Protein AF-A0A7Y6UEG2-F1 (afdb_monomer)

Radius of gyration: 18.5 Å; Cα contacts (8 Å, |Δi|>4): 57; chains: 1; bounding box: 42×18×56 Å

pLDDT: mean 89.36, std 7.55, range [54.09, 96.94]

Foldseek 3Di:
DLLVLLVVLLVLLDAQDPDLDLVNRVVSVVSSCVVSVVSVVPHDPPGDPDPSSVVSVVSSVVRVVRSVVSNVVSVVVVVVVVVVVVVVVVVVD

Solvent-accessible surface area (backbone atoms only — not comparable to full-atom values): 5353 Å² total; per-residue (Å²): 117,57,57,61,54,50,49,49,42,38,67,43,48,63,73,68,75,100,66,88,52,57,69,61,51,50,52,52,49,52,57,34,50,62,59,30,54,60,53,57,74,70,56,61,82,78,68,71,97,41,73,67,40,52,51,51,50,54,49,42,53,52,35,50,51,48,40,53,49,54,53,51,54,42,51,52,51,54,53,50,53,52,52,52,56,52,53,54,56,67,73,76,110

Sequence (93 aa):
MSAALLREVVELTPLPPATTDVDELLAAFNTMYDTRRIAIAGLPVPLEDTEETRTLVCELASRDAAWSKALSDALATVGAARRNAGRLRSYAR

Secondary structure (DSSP, 8-state):
-HHHHHHHHHHTSPPPPS---HHHHHHHHHHHHHHHHHHHHTS-SSPP--HHHHHHHHHHHHHHHHHHHHHHHHHHHHHHHHHHHHHHHHH--

Mean predicted aligned error: 5.59 Å

Structure (mmCIF, N/CA/C/O backbone):
data_AF-A0A7Y6UEG2-F1
#
_entry.id   AF-A0A7Y6UEG2-F1
#
loop_
_atom_site.group_PDB
_atom_site.id
_atom_site.type_symbol
_atom_site.label_atom_id
_atom_site.label_alt_id
_atom_site.label_comp_id
_atom_site.label_asym_id
_atom_site.label_entity_id
_atom_site.label_seq_id
_atom_site.pdbx_PDB_ins_code
_atom_site.Cartn_x
_atom_site.Cartn_y
_atom_site.Cartn_z
_atom_site.occupancy
_atom_site.B_iso_or_equiv
_atom_site.auth_seq_id
_atom_site.auth_comp_id
_atom_site.auth_asym_id
_atom_site.auth_atom_id
_atom_site.pdbx_PDB_model_num
ATOM 1 N N . MET A 1 1 ? -15.038 -2.810 17.766 1.00 61.25 1 MET A N 1
ATOM 2 C CA . MET A 1 1 ? -14.628 -3.959 16.904 1.00 61.25 1 MET A CA 1
ATOM 3 C C . MET A 1 1 ? -13.917 -3.480 15.635 1.00 61.25 1 MET A C 1
ATOM 5 O O . MET A 1 1 ? -12.962 -4.114 15.208 1.00 61.25 1 MET A O 1
ATOM 9 N N . SER A 1 2 ? -14.322 -2.332 15.086 1.00 76.31 2 SER A N 1
ATOM 10 C CA . SER A 1 2 ? -13.683 -1.620 13.965 1.00 76.31 2 SER A CA 1
ATOM 11 C C . SER A 1 2 ? -12.167 -1.397 14.117 1.00 76.31 2 SER A C 1
ATOM 13 O O . SER A 1 2 ? -11.423 -1.652 13.176 1.00 76.31 2 SER A O 1
ATOM 15 N N . ALA A 1 3 ? -11.694 -0.977 15.298 1.00 84.31 3 ALA A N 1
ATOM 16 C CA . ALA A 1 3 ? -10.281 -0.650 15.526 1.00 84.31 3 ALA A CA 1
ATOM 17 C C . ALA A 1 3 ? -9.332 -1.857 15.391 1.00 84.31 3 ALA A C 1
ATOM 19 O O . ALA A 1 3 ? -8.207 -1.706 14.923 1.00 84.31 3 ALA A O 1
ATOM 20 N N . ALA A 1 4 ? -9.782 -3.064 15.756 1.00 88.44 4 ALA A N 1
ATOM 21 C CA . ALA A 1 4 ? -8.975 -4.279 15.631 1.00 88.44 4 ALA A CA 1
ATOM 22 C C . ALA A 1 4 ? -8.751 -4.661 14.160 1.00 88.44 4 ALA A C 1
ATOM 24 O O . ALA A 1 4 ? -7.617 -4.904 13.761 1.00 88.44 4 ALA A O 1
ATOM 25 N N . LEU A 1 5 ? -9.812 -4.621 13.348 1.00 88.44 5 LEU A N 1
ATOM 26 C CA . LEU A 1 5 ? -9.717 -4.855 11.905 1.00 88.44 5 LEU A CA 1
ATOM 27 C C . LEU A 1 5 ? -8.900 -3.761 11.210 1.00 88.44 5 LEU A C 1
ATOM 29 O O . LEU A 1 5 ? -8.110 -4.046 10.320 1.00 88.44 5 LEU A O 1
ATOM 33 N N . LEU A 1 6 ? -9.048 -2.498 11.621 1.00 91.19 6 LEU A N 1
ATOM 34 C CA . LEU A 1 6 ? -8.254 -1.415 11.044 1.00 91.19 6 LEU A CA 1
ATOM 35 C C . LEU A 1 6 ? -6.760 -1.568 11.370 1.00 91.19 6 LEU A C 1
ATOM 37 O O . LEU A 1 6 ? -5.921 -1.325 10.505 1.00 91.19 6 LEU A O 1
ATOM 41 N N . ARG A 1 7 ? -6.424 -2.016 12.585 1.00 93.62 7 ARG A N 1
ATOM 42 C CA . ARG A 1 7 ? -5.048 -2.366 12.958 1.00 93.62 7 ARG A CA 1
ATOM 43 C C . ARG A 1 7 ? -4.505 -3.503 12.095 1.00 93.62 7 ARG A C 1
ATOM 45 O O . ARG A 1 7 ? -3.388 -3.390 11.607 1.00 93.62 7 ARG A O 1
ATOM 52 N N . GLU A 1 8 ? -5.301 -4.538 11.850 1.00 93.00 8 GLU A N 1
ATOM 53 C CA . GLU A 1 8 ? -4.929 -5.623 10.937 1.00 93.00 8 GLU A CA 1
ATOM 54 C C . GLU A 1 8 ? -4.649 -5.088 9.523 1.00 93.00 8 GLU A C 1
ATOM 56 O O . GLU A 1 8 ? -3.618 -5.403 8.936 1.00 93.00 8 GLU A O 1
ATOM 61 N N . VAL A 1 9 ? -5.490 -4.192 8.991 1.00 92.69 9 VAL A N 1
ATOM 62 C CA . VAL A 1 9 ? -5.232 -3.547 7.688 1.00 92.69 9 VAL A CA 1
ATOM 63 C C . VAL A 1 9 ? -3.914 -2.767 7.687 1.00 92.69 9 VAL A C 1
ATOM 65 O O . VAL A 1 9 ? -3.180 -2.811 6.695 1.00 92.69 9 VAL A O 1
ATOM 68 N N . VAL A 1 10 ? -3.595 -2.064 8.778 1.00 94.50 10 VAL A N 1
ATOM 69 C CA . VAL A 1 10 ? -2.305 -1.379 8.933 1.00 94.50 10 VAL A CA 1
ATOM 70 C C . VAL A 1 10 ? -1.163 -2.394 8.909 1.00 94.50 10 VAL A C 1
ATOM 72 O O . VAL A 1 10 ? -0.241 -2.228 8.118 1.00 94.50 10 VAL A O 1
ATOM 75 N N . GLU A 1 11 ? -1.221 -3.467 9.696 1.00 94.62 11 GLU A N 1
ATOM 76 C CA . GLU A 1 11 ? -0.190 -4.517 9.729 1.00 94.62 11 GLU A CA 1
ATOM 77 C C . GLU A 1 11 ? 0.025 -5.183 8.364 1.00 94.62 11 GLU A C 1
ATOM 79 O O . GLU A 1 11 ? 1.167 -5.375 7.943 1.00 94.62 11 GLU A O 1
ATOM 84 N N . LEU A 1 12 ? -1.060 -5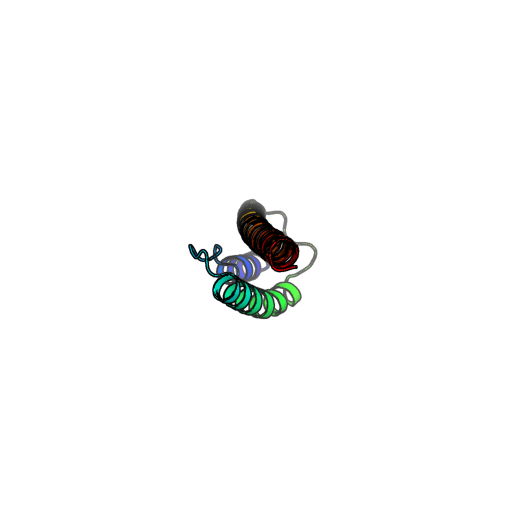.438 7.629 1.00 94.75 12 LEU A N 1
ATOM 85 C CA 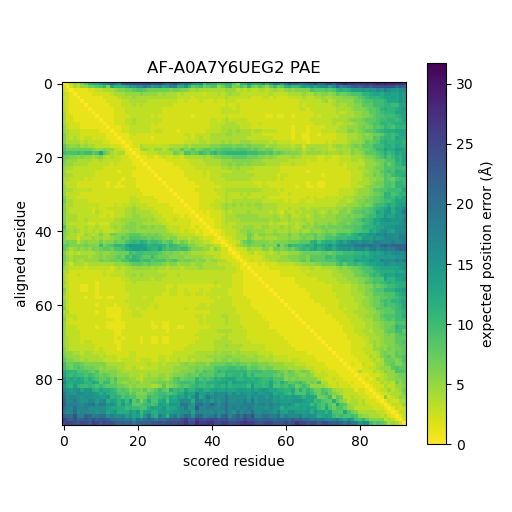. LEU A 1 12 ? -1.030 -5.982 6.269 1.00 94.75 12 LEU A CA 1
ATOM 86 C C . LEU A 1 12 ? -0.513 -4.996 5.218 1.00 94.75 12 LEU A C 1
ATOM 88 O O . LEU A 1 12 ? -0.242 -5.398 4.089 1.00 94.75 12 LEU A O 1
ATOM 92 N N . THR A 1 13 ? -0.361 -3.721 5.570 1.00 94.31 13 THR A N 1
ATOM 93 C CA . THR A 1 13 ? 0.195 -2.679 4.705 1.00 94.31 13 THR A CA 1
ATOM 94 C C . THR A 1 13 ? 1.580 -2.288 5.225 1.00 94.31 13 THR A C 1
ATOM 96 O O . THR A 1 13 ? 1.705 -1.238 5.850 1.00 94.31 13 THR A O 1
ATOM 99 N N . PRO A 1 14 ? 2.642 -3.094 5.046 1.00 95.00 14 PRO A N 1
ATOM 100 C CA . PRO A 1 14 ? 3.988 -2.713 5.473 1.00 95.00 14 PRO A CA 1
ATOM 101 C C . PRO A 1 14 ? 4.500 -1.502 4.682 1.00 95.00 14 PRO A C 1
ATOM 103 O O . PRO A 1 14 ? 3.916 -1.105 3.675 1.00 95.00 14 PRO A O 1
ATOM 106 N N . LEU A 1 15 ? 5.616 -0.918 5.116 1.00 94.88 15 LEU A N 1
ATOM 107 C CA . LEU A 1 15 ? 6.341 0.056 4.298 1.00 94.88 15 LEU A CA 1
ATOM 108 C C . LEU A 1 15 ? 6.936 -0.623 3.049 1.00 94.88 15 LEU A C 1
ATOM 110 O O . LEU A 1 15 ? 7.248 -1.817 3.105 1.00 94.88 15 LEU A O 1
ATOM 114 N N . PRO A 1 16 ? 7.112 0.113 1.934 1.00 94.69 16 PRO A N 1
ATOM 115 C CA . PRO A 1 16 ? 7.776 -0.429 0.755 1.00 94.69 16 PRO A CA 1
ATOM 116 C C . PRO A 1 16 ? 9.200 -0.904 1.090 1.00 94.69 16 PRO A C 1
ATOM 118 O O . PRO A 1 16 ? 9.879 -0.264 1.901 1.00 94.69 16 PRO A O 1
ATOM 121 N N . PRO A 1 17 ? 9.673 -2.002 0.474 1.00 93.88 17 PRO A N 1
ATOM 122 C CA . PRO A 1 17 ? 11.037 -2.479 0.667 1.00 93.88 17 PRO A CA 1
ATOM 123 C C . PRO A 1 17 ? 12.052 -1.433 0.196 1.00 93.88 17 PRO A C 1
ATOM 125 O O . PRO A 1 17 ? 11.831 -0.716 -0.781 1.00 93.88 17 PRO A O 1
ATOM 128 N N . ALA A 1 18 ? 13.201 -1.372 0.869 1.00 91.12 18 ALA A N 1
ATOM 129 C CA . ALA A 1 18 ? 14.317 -0.508 0.490 1.00 91.12 18 ALA A CA 1
ATOM 130 C C . ALA A 1 18 ? 15.128 -1.125 -0.666 1.00 91.12 18 ALA A C 1
ATOM 132 O O . ALA A 1 18 ? 16.312 -1.418 -0.518 1.00 91.12 18 ALA A O 1
ATOM 133 N N . THR A 1 19 ? 14.474 -1.348 -1.806 1.00 89.06 19 THR A N 1
ATOM 134 C CA . THR A 1 19 ? 15.077 -1.898 -3.028 1.00 89.06 19 THR A CA 1
ATOM 135 C C . THR A 1 19 ? 14.987 -0.896 -4.176 1.00 89.06 19 THR A C 1
ATOM 137 O O . THR A 1 19 ? 14.093 -0.048 -4.221 1.00 89.06 19 THR A O 1
ATOM 140 N N . THR A 1 20 ? 15.934 -0.979 -5.106 1.00 83.94 20 THR A N 1
ATOM 141 C CA . THR A 1 20 ? 15.899 -0.257 -6.386 1.00 83.94 20 THR A CA 1
ATOM 142 C C . THR A 1 20 ? 15.453 -1.153 -7.540 1.00 83.94 20 THR A C 1
ATOM 144 O O . THR A 1 20 ? 15.285 -0.659 -8.658 1.00 83.94 20 THR A O 1
ATOM 147 N N . ASP A 1 21 ? 15.258 -2.449 -7.282 1.00 91.88 21 ASP A N 1
ATOM 148 C CA . ASP A 1 21 ? 14.734 -3.396 -8.255 1.00 91.88 21 ASP A CA 1
ATOM 149 C C . ASP A 1 21 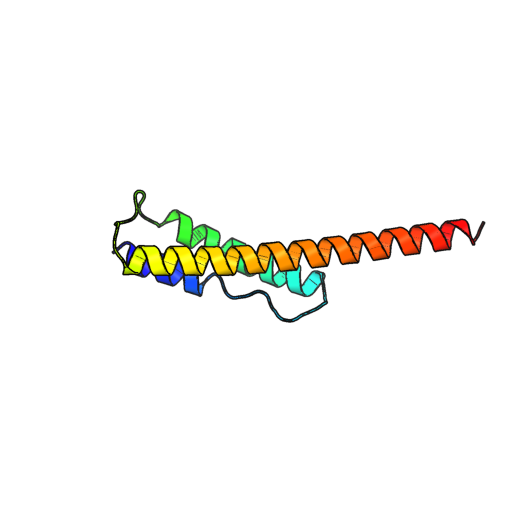? 13.219 -3.196 -8.417 1.00 91.88 21 ASP A C 1
ATOM 151 O O . ASP A 1 21 ? 12.435 -3.298 -7.469 1.00 91.88 21 ASP A O 1
ATOM 155 N N . VAL A 1 22 ? 12.811 -2.876 -9.646 1.00 91.06 22 VAL A N 1
ATOM 156 C CA . VAL A 1 22 ? 11.413 -2.610 -9.993 1.00 91.06 22 VAL A CA 1
ATOM 157 C C . VAL A 1 22 ? 10.575 -3.883 -9.910 1.00 91.06 22 VAL A C 1
ATOM 159 O O . VAL A 1 22 ? 9.431 -3.815 -9.464 1.00 91.06 22 VAL A O 1
ATOM 162 N N . ASP A 1 23 ? 11.126 -5.031 -10.301 1.00 91.62 23 ASP A N 1
ATOM 163 C CA . ASP A 1 23 ? 10.386 -6.293 -10.306 1.00 91.62 23 ASP A CA 1
ATOM 164 C C . ASP A 1 23 ? 10.149 -6.775 -8.869 1.00 91.62 23 ASP A C 1
ATOM 166 O O . ASP A 1 23 ? 9.038 -7.189 -8.525 1.00 91.62 23 ASP A O 1
ATOM 170 N N . GLU A 1 24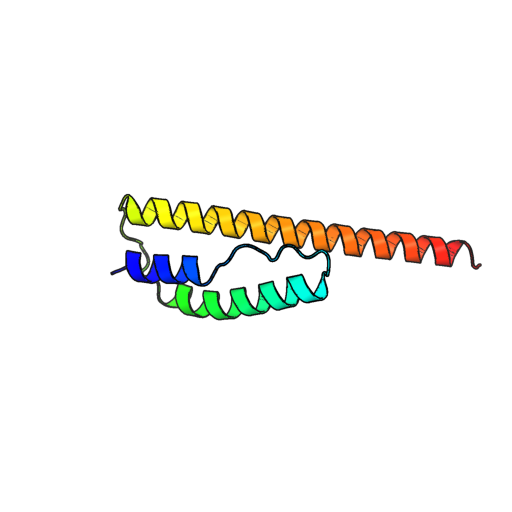 ? 11.153 -6.627 -8.000 1.00 93.44 24 GLU A N 1
ATOM 171 C CA . GLU A 1 24 ? 11.024 -6.902 -6.564 1.00 93.44 24 GLU A CA 1
ATOM 172 C C . GLU A 1 24 ? 9.985 -5.981 -5.903 1.00 93.44 24 GLU A C 1
ATOM 174 O O . GLU A 1 24 ? 9.101 -6.451 -5.179 1.00 93.44 24 GLU A O 1
ATOM 179 N N . LEU A 1 25 ? 10.037 -4.674 -6.193 1.00 95.00 25 LEU A N 1
ATOM 180 C CA . LEU A 1 25 ? 9.080 -3.701 -5.660 1.00 95.00 25 LEU A CA 1
ATOM 181 C C . LEU A 1 25 ? 7.640 -4.019 -6.091 1.00 95.00 25 LEU A C 1
ATOM 183 O O . LEU A 1 25 ? 6.722 -3.955 -5.271 1.00 95.00 25 LEU A O 1
ATOM 187 N N . LEU A 1 26 ? 7.431 -4.367 -7.364 1.00 94.12 26 LEU A N 1
ATOM 188 C CA . LEU A 1 26 ? 6.111 -4.715 -7.894 1.00 94.12 26 LEU A CA 1
ATOM 189 C C . LEU A 1 26 ? 5.591 -6.033 -7.312 1.00 94.12 26 LEU A C 1
ATOM 191 O O . LEU A 1 26 ? 4.408 -6.125 -6.982 1.00 94.12 26 LEU A O 1
ATOM 195 N N . ALA A 1 27 ? 6.454 -7.037 -7.140 1.00 95.06 27 ALA A N 1
ATOM 196 C CA . ALA A 1 27 ? 6.083 -8.294 -6.493 1.00 95.06 27 ALA A CA 1
ATOM 197 C C . ALA A 1 27 ? 5.639 -8.071 -5.036 1.00 95.06 27 ALA A C 1
ATOM 199 O O . ALA A 1 27 ? 4.607 -8.603 -4.608 1.00 95.06 27 ALA A O 1
ATOM 200 N N . ALA A 1 28 ? 6.371 -7.232 -4.295 1.00 95.62 28 ALA A N 1
ATOM 201 C CA . ALA A 1 28 ? 6.016 -6.847 -2.933 1.00 95.62 28 ALA A CA 1
ATOM 202 C C . ALA A 1 28 ? 4.690 -6.069 -2.884 1.00 95.62 28 ALA A C 1
ATOM 204 O O . ALA A 1 28 ? 3.823 -6.383 -2.065 1.00 95.62 28 ALA A O 1
ATOM 205 N N . PHE A 1 29 ? 4.498 -5.104 -3.792 1.00 95.12 29 PHE A N 1
ATOM 206 C CA . PHE A 1 29 ? 3.253 -4.340 -3.883 1.00 95.12 29 PHE A CA 1
ATOM 207 C C . PHE A 1 29 ? 2.049 -5.241 -4.168 1.00 95.12 29 PHE A C 1
ATOM 209 O O . PHE A 1 29 ? 1.044 -5.139 -3.470 1.00 95.12 29 PHE A O 1
ATOM 216 N N . ASN A 1 30 ? 2.150 -6.141 -5.150 1.00 94.88 30 ASN A N 1
ATOM 217 C CA . ASN A 1 30 ? 1.054 -7.042 -5.512 1.00 94.88 30 ASN A CA 1
ATOM 218 C C . ASN A 1 30 ? 0.668 -7.954 -4.340 1.00 94.88 30 ASN A C 1
ATOM 220 O O . ASN A 1 30 ? -0.510 -8.071 -4.016 1.00 94.88 30 ASN A O 1
ATOM 224 N N . THR A 1 31 ? 1.662 -8.528 -3.654 1.00 94.19 31 THR A N 1
ATOM 225 C CA . THR A 1 31 ? 1.439 -9.386 -2.478 1.00 94.19 31 THR A CA 1
ATOM 226 C C . THR A 1 31 ? 0.716 -8.632 -1.358 1.00 94.19 31 THR A C 1
ATOM 228 O O . THR A 1 31 ? -0.271 -9.121 -0.801 1.00 94.19 31 THR A O 1
ATOM 231 N N . MET A 1 32 ? 1.184 -7.419 -1.047 1.00 94.62 32 MET A N 1
ATOM 232 C CA . MET A 1 32 ? 0.550 -6.544 -0.060 1.00 94.62 32 MET A CA 1
ATOM 233 C C . MET A 1 32 ? -0.882 -6.189 -0.474 1.00 94.62 32 MET A C 1
ATOM 235 O O . MET A 1 32 ? -1.809 -6.360 0.316 1.00 94.62 32 MET A O 1
ATOM 239 N N . TYR A 1 33 ? -1.078 -5.744 -1.717 1.00 93.00 33 TYR A N 1
ATOM 240 C CA . TYR A 1 33 ? -2.367 -5.274 -2.216 1.00 93.00 33 TYR A CA 1
ATOM 241 C C . TYR A 1 33 ? -3.425 -6.379 -2.207 1.00 93.00 33 TYR A C 1
ATOM 243 O O . TYR A 1 33 ? -4.549 -6.146 -1.757 1.00 93.00 33 TYR A O 1
ATOM 251 N N . ASP A 1 34 ? -3.070 -7.58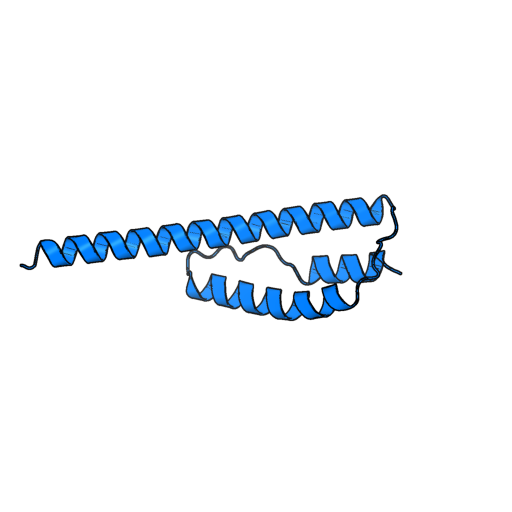9 -2.644 1.00 91.50 34 ASP A N 1
ATOM 252 C CA . ASP A 1 34 ? -3.990 -8.727 -2.640 1.00 91.50 34 ASP A CA 1
ATOM 253 C C . ASP A 1 34 ? -4.417 -9.122 -1.227 1.00 91.50 34 ASP A C 1
ATOM 255 O O . ASP A 1 34 ? -5.603 -9.361 -0.985 1.00 91.50 34 ASP A O 1
ATOM 259 N N . THR A 1 35 ? -3.475 -9.122 -0.285 1.00 87.56 35 THR A N 1
ATOM 260 C CA . THR A 1 35 ? -3.754 -9.464 1.114 1.00 87.56 35 THR A CA 1
ATOM 261 C C . THR A 1 35 ? -4.610 -8.382 1.781 1.00 87.56 35 THR A C 1
ATOM 263 O O . THR A 1 35 ? -5.631 -8.671 2.408 1.00 87.56 35 THR A O 1
ATOM 266 N N . ARG A 1 36 ? -4.255 -7.109 1.575 1.00 92.31 36 ARG A N 1
ATOM 267 C CA . ARG A 1 36 ? -4.956 -5.943 2.131 1.00 92.31 36 ARG A CA 1
ATOM 268 C C . ARG A 1 36 ? -6.382 -5.800 1.596 1.00 92.31 36 ARG A C 1
ATOM 270 O O . ARG A 1 36 ? -7.290 -5.457 2.354 1.00 92.31 36 ARG A O 1
ATOM 277 N N . ARG A 1 37 ? -6.597 -6.062 0.302 1.00 89.88 37 ARG A N 1
ATOM 278 C CA . ARG A 1 37 ? -7.908 -5.986 -0.367 1.00 89.88 37 ARG A CA 1
ATOM 279 C C . ARG A 1 37 ? -8.980 -6.789 0.366 1.00 89.88 37 ARG A C 1
ATOM 281 O O . ARG A 1 37 ? -10.108 -6.321 0.503 1.00 89.88 37 ARG A O 1
ATOM 288 N N . ILE A 1 38 ? -8.626 -7.990 0.818 1.00 86.06 38 ILE A N 1
ATOM 289 C CA . ILE A 1 38 ? -9.549 -8.897 1.507 1.00 86.06 38 ILE A CA 1
ATOM 290 C C . ILE A 1 38 ? -9.924 -8.325 2.879 1.00 86.06 38 ILE A C 1
ATOM 292 O O . ILE A 1 38 ? -11.104 -8.289 3.222 1.00 86.06 38 ILE A O 1
ATOM 296 N N . ALA A 1 39 ? -8.946 -7.808 3.627 1.00 86.31 39 ALA A N 1
ATOM 297 C CA . ALA A 1 39 ? -9.171 -7.238 4.954 1.00 86.31 39 ALA A CA 1
ATOM 298 C C . ALA A 1 39 ? -10.013 -5.947 4.915 1.00 86.31 39 ALA A C 1
ATOM 300 O O . ALA A 1 39 ? -10.913 -5.770 5.735 1.00 86.31 39 ALA A O 1
ATOM 301 N N . ILE A 1 40 ? -9.800 -5.075 3.919 1.00 87.25 40 ILE A N 1
ATOM 302 C CA . ILE A 1 40 ? -10.606 -3.850 3.748 1.00 87.25 40 ILE A CA 1
ATOM 303 C C . ILE A 1 40 ? -12.081 -4.177 3.502 1.00 87.25 40 ILE A C 1
ATOM 305 O O . ILE A 1 40 ? -12.950 -3.482 4.023 1.00 87.25 40 ILE A O 1
ATOM 309 N N . ALA A 1 41 ? -12.379 -5.235 2.742 1.00 86.81 41 ALA A N 1
ATOM 310 C CA . ALA A 1 41 ? -13.759 -5.636 2.467 1.00 86.81 41 ALA A CA 1
ATOM 311 C C . ALA A 1 41 ? -14.538 -6.033 3.738 1.00 86.81 41 ALA A C 1
ATOM 313 O O . ALA A 1 41 ? -15.767 -6.001 3.731 1.00 86.81 41 ALA A O 1
ATOM 314 N N . GLY A 1 42 ? -13.837 -6.387 4.822 1.00 83.75 42 GLY A N 1
ATOM 315 C CA . GLY A 1 42 ? -14.424 -6.701 6.124 1.00 83.75 42 GLY A CA 1
ATOM 316 C C . GLY A 1 42 ? -14.610 -5.501 7.060 1.00 83.75 42 GLY A C 1
ATOM 317 O O . GLY A 1 42 ? -15.191 -5.669 8.134 1.00 83.75 42 GLY A O 1
ATOM 318 N N . LEU A 1 43 ? -14.129 -4.302 6.704 1.00 85.75 43 LEU A N 1
ATOM 319 C CA . LEU A 1 43 ? -14.237 -3.134 7.579 1.00 85.75 43 LEU A CA 1
ATOM 320 C C . LEU A 1 43 ? -15.678 -2.601 7.637 1.00 85.75 43 LEU A C 1
ATOM 322 O O . LEU A 1 43 ? -16.301 -2.389 6.593 1.00 85.75 43 LEU A O 1
ATOM 326 N N . PRO A 1 44 ? -16.212 -2.316 8.839 1.00 81.94 44 PRO A N 1
ATOM 327 C CA . PRO A 1 44 ? -17.506 -1.664 8.961 1.00 81.94 44 PRO A CA 1
ATOM 328 C C . PRO A 1 44 ? -17.418 -0.225 8.440 1.00 81.94 44 PRO A C 1
ATOM 330 O O . PRO A 1 44 ? -16.525 0.534 8.818 1.00 81.94 44 PRO A O 1
ATOM 333 N N . VAL A 1 45 ? -18.370 0.157 7.589 1.00 82.06 45 VAL A N 1
ATOM 334 C CA . VAL A 1 45 ? -18.544 1.534 7.115 1.00 82.06 45 VAL A CA 1
ATOM 335 C C . VAL A 1 45 ? -19.915 2.028 7.596 1.00 82.06 45 VAL A C 1
ATOM 337 O O . VAL A 1 45 ? -20.918 1.405 7.242 1.00 82.06 45 VAL A O 1
ATOM 340 N N . PRO A 1 46 ? -19.996 3.121 8.383 1.00 84.25 46 PRO A N 1
ATOM 341 C CA . PRO A 1 46 ? -18.908 4.026 8.774 1.00 84.25 46 PRO A CA 1
ATOM 342 C C . PRO A 1 46 ? -18.002 3.468 9.885 1.00 84.25 46 PRO A C 1
ATOM 344 O O . PRO A 1 46 ? -18.438 2.686 10.729 1.00 84.25 46 PRO A O 1
ATOM 347 N N . LEU A 1 47 ? -16.742 3.916 9.898 1.00 85.88 47 LEU A N 1
ATOM 348 C CA . LEU A 1 47 ? -15.821 3.658 11.006 1.00 85.88 47 LEU A CA 1
ATOM 349 C C . LEU A 1 47 ? -16.251 4.449 12.251 1.00 85.88 47 LEU A C 1
ATOM 351 O O . LEU A 1 47 ? -16.779 5.556 12.149 1.00 85.88 47 LEU A O 1
ATOM 355 N N . GLU A 1 48 ? -15.997 3.883 13.430 1.00 89.12 48 GLU A N 1
ATOM 356 C CA . GLU A 1 48 ? -16.219 4.567 14.707 1.00 89.12 48 GLU A CA 1
ATOM 357 C C . GLU A 1 48 ? -15.249 5.752 14.844 1.00 89.12 48 GLU A C 1
ATOM 359 O O . GLU A 1 48 ? -14.041 5.600 14.660 1.00 89.12 48 GLU A O 1
ATOM 364 N N . ASP A 1 49 ? -15.764 6.933 15.191 1.00 88.44 49 ASP A N 1
ATOM 365 C CA . ASP A 1 49 ? -14.948 8.141 15.321 1.00 88.44 49 ASP A CA 1
ATOM 366 C C . ASP A 1 49 ? -14.260 8.211 16.695 1.00 88.44 49 ASP A C 1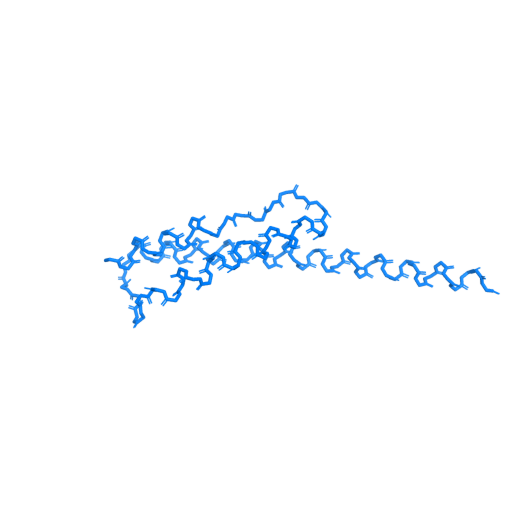
ATOM 368 O O . ASP A 1 49 ? -14.684 8.922 17.608 1.00 88.44 49 ASP A O 1
ATOM 372 N N . THR A 1 50 ? -13.197 7.422 16.850 1.00 92.62 50 THR A N 1
ATOM 373 C CA . THR A 1 50 ? -12.349 7.388 18.049 1.00 92.62 50 THR A CA 1
ATOM 374 C C . THR A 1 50 ? -10.941 7.896 17.745 1.00 92.62 50 THR A C 1
ATOM 376 O O . THR A 1 50 ? -10.465 7.821 16.613 1.00 92.62 50 THR A O 1
ATOM 379 N N . GLU A 1 51 ? -10.235 8.396 18.762 1.00 93.75 51 GLU A N 1
ATOM 380 C CA . GLU A 1 51 ? -8.839 8.848 18.628 1.00 93.75 51 GLU A CA 1
ATOM 381 C C . GLU A 1 51 ? -7.908 7.740 18.105 1.00 93.75 51 GLU A C 1
ATOM 383 O O . GLU A 1 51 ? -7.070 7.978 17.233 1.00 93.75 51 GLU A O 1
ATOM 388 N N . GLU A 1 52 ? -8.111 6.509 18.574 1.00 93.31 52 GLU A N 1
ATOM 389 C CA . GLU A 1 52 ? -7.393 5.325 18.104 1.00 93.31 52 GLU A CA 1
ATOM 390 C C . GLU A 1 52 ? -7.638 5.072 16.609 1.00 93.31 52 GLU A C 1
ATOM 392 O O . GLU A 1 52 ? -6.688 4.918 15.842 1.00 93.31 52 GLU A O 1
ATOM 397 N N . THR A 1 53 ? -8.900 5.105 16.171 1.00 92.62 53 THR A N 1
ATOM 398 C CA . THR A 1 53 ? -9.257 4.916 14.758 1.00 92.62 53 THR A CA 1
ATOM 399 C C . THR A 1 53 ? -8.638 6.006 13.888 1.00 92.62 53 THR A C 1
ATOM 401 O O . THR A 1 53 ? -8.051 5.698 12.854 1.00 92.62 53 THR A O 1
ATOM 404 N N . ARG A 1 54 ? -8.685 7.275 14.319 1.00 92.50 54 ARG A N 1
ATOM 405 C CA . ARG A 1 54 ? -8.041 8.389 13.599 1.00 92.50 54 ARG A CA 1
ATOM 406 C C . ARG A 1 54 ? -6.533 8.185 13.467 1.00 92.50 54 ARG A C 1
ATOM 408 O O . ARG A 1 54 ? -5.988 8.395 12.388 1.00 92.50 54 ARG A O 1
ATOM 415 N N . THR A 1 55 ? -5.874 7.739 14.535 1.00 95.38 55 THR A N 1
ATOM 416 C CA . THR A 1 55 ? -4.430 7.457 14.532 1.00 95.38 55 THR A CA 1
ATOM 417 C C . THR A 1 55 ? -4.082 6.366 13.520 1.00 95.38 55 THR A C 1
ATOM 419 O O . THR A 1 55 ? -3.191 6.558 12.694 1.00 95.38 55 THR A O 1
ATOM 422 N N . LEU A 1 56 ? -4.836 5.264 13.517 1.00 94.50 56 LEU A N 1
ATOM 423 C CA . LEU A 1 56 ? -4.642 4.159 12.575 1.00 94.50 56 LEU A CA 1
ATOM 424 C C . LEU A 1 56 ? -4.926 4.571 11.119 1.00 94.50 56 LEU A C 1
ATOM 426 O O . LEU A 1 56 ? -4.203 4.161 10.213 1.00 94.50 56 LEU A O 1
ATOM 430 N N . VAL A 1 57 ? -5.934 5.418 10.877 1.00 93.25 57 VAL A N 1
ATOM 431 C CA . VAL A 1 57 ? -6.200 5.981 9.540 1.00 93.25 57 VAL A CA 1
ATOM 432 C C . VAL A 1 57 ? -5.040 6.865 9.072 1.00 93.25 57 VAL A C 1
ATOM 434 O O . VAL A 1 57 ? -4.604 6.737 7.927 1.00 93.25 57 VAL A O 1
ATOM 437 N N . CYS A 1 58 ? -4.506 7.732 9.938 1.00 95.50 58 CYS A N 1
ATOM 438 C CA . CYS A 1 58 ? -3.340 8.564 9.622 1.00 95.50 58 CYS A CA 1
ATOM 439 C C . CYS A 1 58 ? -2.097 7.721 9.307 1.00 95.50 58 CYS A C 1
ATOM 441 O O . CYS A 1 58 ? -1.341 8.035 8.382 1.00 95.50 58 CYS A O 1
ATOM 443 N N . GLU A 1 59 ? -1.889 6.639 10.055 1.00 96.00 59 GLU A N 1
ATOM 444 C CA . GLU A 1 59 ? -0.803 5.701 9.797 1.00 96.00 59 GLU A CA 1
ATOM 445 C C . GLU A 1 59 ? -0.971 5.019 8.436 1.00 96.00 59 GLU A C 1
ATOM 447 O O . GLU A 1 59 ? -0.048 5.046 7.621 1.00 96.00 59 GLU A O 1
ATOM 452 N N . LEU A 1 60 ? -2.160 4.485 8.146 1.00 94.69 60 LEU A N 1
ATOM 453 C CA . LEU A 1 60 ? -2.453 3.848 6.863 1.00 94.69 60 LEU A CA 1
ATOM 454 C C . LEU A 1 60 ? -2.233 4.813 5.689 1.00 94.69 60 LEU A C 1
ATOM 456 O O . LEU A 1 60 ? -1.575 4.454 4.714 1.00 94.69 60 LEU A O 1
ATOM 460 N N . ALA A 1 61 ? -2.696 6.060 5.818 1.00 95.19 61 ALA A N 1
ATOM 461 C CA . ALA A 1 61 ? -2.485 7.103 4.816 1.00 95.19 61 ALA A CA 1
ATOM 462 C C . ALA A 1 61 ? -0.992 7.408 4.592 1.00 95.19 61 ALA A C 1
ATOM 464 O O . ALA A 1 61 ? -0.559 7.619 3.458 1.00 95.19 61 ALA A O 1
ATOM 465 N N . SER A 1 62 ? -0.187 7.391 5.658 1.00 96.94 62 SER A N 1
ATOM 466 C CA . SER A 1 62 ? 1.263 7.597 5.566 1.00 96.94 62 SER A CA 1
ATOM 467 C C . SER A 1 62 ? 1.955 6.452 4.822 1.00 96.94 62 SER A C 1
ATOM 469 O O . SER A 1 62 ? 2.834 6.689 3.990 1.00 96.94 62 SER A O 1
ATOM 471 N N . ARG A 1 63 ? 1.539 5.206 5.074 1.00 96.31 63 ARG A N 1
ATOM 472 C CA . ARG A 1 63 ? 2.077 4.030 4.375 1.00 96.31 63 ARG A CA 1
ATOM 473 C C . ARG A 1 63 ? 1.648 3.998 2.904 1.00 96.31 63 ARG A C 1
ATOM 475 O O . ARG A 1 63 ? 2.473 3.707 2.040 1.00 96.31 63 ARG A O 1
ATOM 482 N N . ASP A 1 64 ? 0.413 4.396 2.603 1.00 94.62 64 ASP A N 1
ATOM 483 C CA . ASP A 1 64 ? -0.080 4.547 1.227 1.00 94.62 64 ASP A CA 1
ATOM 484 C C . ASP A 1 64 ? 0.705 5.609 0.449 1.00 94.62 64 ASP A C 1
ATOM 486 O O . ASP A 1 64 ? 1.091 5.389 -0.704 1.00 94.62 64 ASP A O 1
ATOM 490 N N . ALA A 1 65 ? 1.016 6.740 1.088 1.00 96.50 65 ALA A N 1
ATOM 491 C CA . ALA A 1 65 ? 1.863 7.768 0.494 1.00 96.50 65 ALA A CA 1
ATOM 492 C C . ALA A 1 65 ? 3.280 7.245 0.196 1.00 96.50 65 ALA A C 1
ATOM 494 O O . ALA A 1 65 ? 3.832 7.538 -0.868 1.00 96.50 65 ALA A O 1
ATOM 495 N N . ALA A 1 66 ? 3.856 6.435 1.092 1.00 96.56 66 ALA A N 1
ATOM 496 C CA . ALA A 1 66 ? 5.168 5.823 0.884 1.00 96.56 66 ALA A CA 1
ATOM 497 C C . ALA A 1 66 ? 5.175 4.860 -0.316 1.00 96.56 66 ALA A C 1
ATOM 499 O O . ALA A 1 66 ? 6.070 4.943 -1.160 1.00 96.56 66 ALA A O 1
ATOM 500 N N . TRP A 1 67 ? 4.161 3.998 -0.441 1.00 96.44 67 TRP A N 1
ATOM 501 C CA . TRP A 1 67 ? 4.006 3.111 -1.599 1.00 96.44 67 TRP A CA 1
ATOM 502 C C . TRP A 1 67 ? 3.806 3.877 -2.904 1.00 96.44 67 TRP A C 1
ATOM 504 O O . TRP A 1 67 ? 4.472 3.583 -3.895 1.00 96.44 67 TRP A O 1
ATOM 514 N N . SER A 1 68 ? 2.934 4.888 -2.900 1.00 95.38 68 SER A N 1
ATOM 515 C CA . SER A 1 68 ? 2.699 5.745 -4.068 1.00 95.38 68 SER A CA 1
ATOM 516 C C . SER A 1 68 ? 3.996 6.402 -4.548 1.00 95.38 68 SER A C 1
ATOM 518 O O . SER A 1 68 ? 4.321 6.365 -5.738 1.00 95.38 68 SER A O 1
ATOM 520 N N . LYS A 1 69 ? 4.800 6.921 -3.610 1.00 96.44 69 LYS A N 1
ATOM 521 C CA . LYS A 1 69 ? 6.116 7.484 -3.916 1.00 96.44 69 LYS A CA 1
ATOM 522 C C . LYS A 1 69 ? 7.061 6.434 -4.510 1.00 96.44 69 LYS A C 1
ATOM 524 O O . LYS A 1 69 ? 7.646 6.690 -5.558 1.00 96.44 69 LYS A O 1
ATOM 529 N N . ALA A 1 70 ? 7.195 5.268 -3.877 1.00 95.38 70 ALA A N 1
ATOM 530 C CA . ALA A 1 70 ? 8.091 4.209 -4.348 1.00 95.38 70 ALA A CA 1
ATOM 531 C C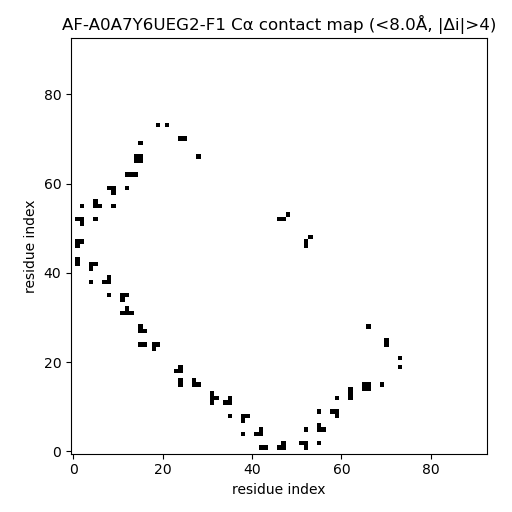 . ALA A 1 70 ? 7.734 3.745 -5.772 1.00 95.38 70 ALA A C 1
ATOM 533 O O . ALA A 1 70 ? 8.607 3.633 -6.633 1.00 95.38 70 ALA A O 1
ATOM 534 N N . LEU A 1 71 ? 6.442 3.553 -6.054 1.00 95.12 71 LEU A N 1
ATOM 535 C CA . LEU A 1 71 ? 5.961 3.183 -7.387 1.00 95.12 71 LEU A CA 1
ATOM 536 C C . LEU A 1 71 ? 6.197 4.294 -8.420 1.00 95.12 71 LEU A C 1
ATOM 538 O O . LEU A 1 71 ? 6.597 4.012 -9.550 1.00 95.12 71 LEU A O 1
ATOM 542 N N . SER A 1 72 ? 5.994 5.559 -8.045 1.00 95.06 72 SER A N 1
ATOM 543 C CA . SER A 1 72 ? 6.292 6.701 -8.916 1.00 95.06 72 SER A CA 1
ATOM 544 C C . SER A 1 72 ? 7.784 6.783 -9.265 1.00 95.06 72 SER A C 1
ATOM 546 O O . SER A 1 72 ? 8.138 7.007 -10.427 1.00 95.06 72 SER A O 1
ATOM 548 N N . ASP A 1 73 ? 8.667 6.563 -8.290 1.00 93.12 73 ASP A N 1
ATOM 549 C CA . ASP A 1 73 ? 10.121 6.557 -8.494 1.00 93.12 73 ASP A CA 1
ATOM 550 C C . ASP A 1 73 ? 10.556 5.393 -9.408 1.00 93.12 73 ASP A C 1
ATOM 552 O O . ASP A 1 73 ? 11.386 5.564 -10.312 1.00 93.12 73 ASP A O 1
ATOM 556 N N . ALA A 1 74 ? 9.938 4.218 -9.249 1.00 92.50 74 ALA A N 1
ATOM 557 C CA . ALA A 1 74 ? 10.151 3.072 -10.130 1.00 92.50 74 ALA A CA 1
ATOM 558 C C . ALA A 1 74 ? 9.707 3.364 -11.576 1.00 92.50 74 ALA A C 1
ATOM 560 O O . ALA A 1 74 ? 10.463 3.127 -12.524 1.00 92.50 74 ALA A O 1
ATOM 561 N N . LEU A 1 75 ? 8.526 3.966 -11.768 1.00 92.56 75 LEU A N 1
ATOM 562 C CA . LEU A 1 75 ? 8.043 4.385 -13.091 1.00 92.56 75 LEU A CA 1
ATOM 563 C C . LEU A 1 75 ? 8.986 5.395 -13.758 1.00 92.56 75 LEU A C 1
ATOM 565 O O . LEU A 1 75 ? 9.267 5.290 -14.958 1.00 92.56 75 LEU A O 1
ATOM 569 N N . ALA A 1 76 ? 9.509 6.356 -12.993 1.00 90.69 76 ALA A N 1
ATOM 570 C CA . ALA A 1 76 ? 10.481 7.322 -13.494 1.00 90.69 76 ALA A CA 1
ATOM 571 C C . ALA A 1 76 ? 11.772 6.633 -13.975 1.00 90.69 76 ALA A C 1
ATOM 573 O O . ALA A 1 76 ? 12.293 6.977 -15.045 1.00 90.69 76 ALA A O 1
ATOM 574 N N . THR A 1 77 ? 12.240 5.625 -13.233 1.00 89.31 77 THR A N 1
ATOM 575 C CA . THR A 1 77 ? 13.427 4.817 -13.559 1.00 89.31 77 THR A CA 1
ATOM 576 C C . THR A 1 77 ? 13.238 4.036 -14.861 1.00 89.31 77 THR A C 1
ATOM 578 O O . THR A 1 77 ? 14.057 4.152 -15.780 1.00 89.31 77 THR A O 1
ATOM 581 N N . VAL A 1 78 ? 12.112 3.330 -15.010 1.00 88.56 78 VAL A N 1
ATOM 582 C CA . VAL A 1 78 ? 11.764 2.614 -16.252 1.00 88.56 78 VAL A CA 1
ATOM 583 C C . VAL A 1 78 ? 11.662 3.584 -17.436 1.00 88.56 78 VAL A C 1
ATOM 585 O O . VAL A 1 78 ? 12.189 3.327 -18.526 1.00 88.56 78 VAL A O 1
ATOM 588 N N . GLY A 1 79 ? 11.035 4.745 -17.229 1.00 87.00 79 GLY A N 1
ATOM 589 C CA . GLY A 1 79 ? 10.929 5.792 -18.243 1.00 87.00 79 GLY A CA 1
ATOM 590 C C . GLY A 1 79 ? 12.292 6.332 -18.695 1.00 87.00 79 GLY A C 1
ATOM 591 O O . GLY A 1 79 ? 12.504 6.555 -19.892 1.00 87.00 79 GLY A O 1
ATOM 592 N N . ALA A 1 80 ? 13.233 6.518 -17.766 1.00 87.06 80 ALA A N 1
ATOM 593 C CA . ALA A 1 80 ? 14.599 6.940 -18.071 1.00 87.06 80 ALA A CA 1
ATOM 594 C C . ALA A 1 80 ? 15.362 5.879 -18.879 1.00 87.06 80 ALA A C 1
ATOM 596 O O . ALA A 1 80 ? 15.948 6.211 -19.916 1.00 87.06 80 ALA A O 1
ATOM 597 N N . ALA A 1 81 ? 15.280 4.607 -18.478 1.00 83.00 81 ALA A N 1
ATOM 598 C CA . ALA A 1 81 ? 15.894 3.492 -19.201 1.00 83.00 81 ALA A CA 1
ATOM 599 C C . ALA A 1 81 ? 15.385 3.401 -20.652 1.00 83.00 81 ALA A C 1
ATOM 601 O O . ALA A 1 81 ? 16.178 3.304 -21.595 1.00 83.00 81 ALA A O 1
ATOM 602 N N . ARG A 1 82 ? 14.068 3.543 -20.862 1.00 84.94 82 ARG A N 1
ATOM 603 C CA . ARG A 1 82 ? 13.456 3.533 -22.201 1.00 84.94 82 ARG A CA 1
ATOM 604 C C . ARG A 1 82 ? 13.967 4.668 -23.093 1.00 84.94 82 ARG A C 1
ATOM 606 O O . ARG A 1 82 ? 14.235 4.438 -24.276 1.00 84.94 82 ARG A O 1
ATOM 613 N N . ARG A 1 83 ? 14.108 5.886 -22.554 1.00 84.94 83 ARG A N 1
ATOM 614 C CA . ARG A 1 83 ? 14.648 7.036 -23.306 1.00 84.94 83 ARG A CA 1
ATOM 615 C C . ARG A 1 83 ? 16.097 6.799 -23.727 1.00 84.94 83 ARG A C 1
ATOM 617 O O . ARG A 1 83 ? 16.432 7.052 -24.883 1.00 84.94 83 ARG A O 1
ATOM 624 N N . ASN A 1 84 ? 16.927 6.272 -22.830 1.00 81.31 84 ASN A N 1
ATOM 625 C CA . ASN A 1 84 ? 18.331 5.975 -23.121 1.00 81.31 84 ASN A CA 1
ATOM 626 C C . ASN A 1 84 ? 18.473 4.893 -24.200 1.00 81.31 84 ASN A C 1
ATOM 628 O O . ASN A 1 84 ? 19.210 5.088 -25.165 1.00 81.31 84 ASN A O 1
ATOM 632 N N . ALA A 1 85 ? 17.694 3.811 -24.115 1.00 82.06 85 ALA A N 1
ATOM 633 C CA . ALA A 1 85 ? 17.658 2.779 -25.154 1.00 82.06 85 ALA A CA 1
ATOM 634 C C . ALA A 1 85 ? 17.198 3.330 -26.520 1.00 8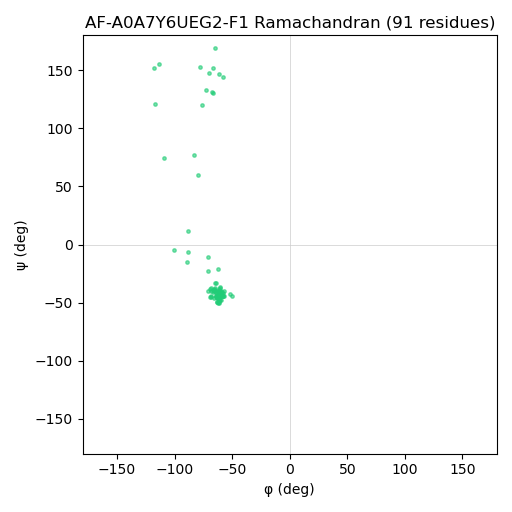2.06 85 ALA A C 1
ATOM 636 O O . ALA A 1 85 ? 17.712 2.937 -27.566 1.00 82.06 85 ALA A O 1
ATOM 637 N N . GLY A 1 86 ? 16.247 4.272 -26.525 1.00 82.25 86 GLY A N 1
ATOM 638 C CA . GLY A 1 86 ? 15.837 4.996 -27.732 1.00 82.25 86 GLY A CA 1
ATOM 639 C C . GLY A 1 86 ? 16.975 5.800 -28.364 1.00 82.25 86 GLY A C 1
ATOM 640 O O . GLY A 1 86 ? 17.178 5.702 -29.573 1.00 82.25 86 GLY A O 1
ATOM 641 N N . ARG A 1 87 ? 17.749 6.530 -27.549 1.00 77.75 87 ARG A N 1
ATOM 642 C CA . ARG A 1 87 ? 18.918 7.297 -28.013 1.00 77.75 87 ARG A CA 1
ATOM 643 C C . ARG A 1 87 ? 20.007 6.396 -28.591 1.00 77.75 87 ARG A C 1
ATOM 645 O O . ARG A 1 87 ? 20.517 6.681 -29.668 1.00 77.75 87 ARG A O 1
ATOM 652 N N . LEU A 1 88 ? 20.325 5.281 -27.933 1.00 80.00 88 LEU A N 1
ATOM 653 C CA . LEU A 1 88 ? 21.321 4.329 -28.443 1.00 80.00 88 LEU A CA 1
ATOM 654 C C . LEU A 1 88 ? 20.942 3.793 -29.832 1.00 80.00 88 LEU A C 1
ATOM 656 O O . LEU A 1 88 ? 21.784 3.751 -30.723 1.00 80.00 88 LEU A O 1
ATOM 660 N N . ARG A 1 89 ? 19.659 3.479 -30.057 1.00 78.19 89 ARG A N 1
ATOM 661 C CA . ARG A 1 89 ? 19.169 3.059 -31.380 1.00 78.19 89 ARG A CA 1
ATOM 662 C C . ARG A 1 89 ? 19.290 4.145 -32.449 1.00 78.19 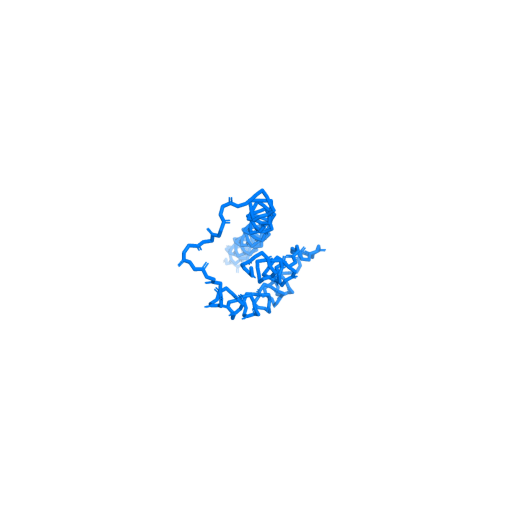89 ARG A C 1
ATOM 664 O O . ARG A 1 89 ? 19.530 3.803 -33.599 1.00 78.19 89 ARG A O 1
ATOM 671 N N . SER A 1 90 ? 19.140 5.425 -32.097 1.00 77.38 90 SER A N 1
ATOM 672 C CA . SER A 1 90 ? 19.319 6.516 -33.068 1.00 77.38 90 SER A CA 1
ATOM 673 C C . SER A 1 90 ? 20.772 6.739 -33.490 1.00 77.38 90 SER A C 1
ATOM 675 O O . SER A 1 90 ? 20.984 7.271 -34.569 1.00 77.38 90 SER A O 1
ATOM 677 N N . TYR A 1 91 ? 21.753 6.327 -32.678 1.00 73.25 91 TYR A N 1
ATOM 678 C CA . TYR A 1 91 ? 23.180 6.421 -33.022 1.00 73.25 91 TYR A CA 1
ATOM 679 C C . TYR A 1 91 ? 23.719 5.191 -33.767 1.00 73.25 91 TYR A C 1
ATOM 681 O O . TYR A 1 91 ? 24.804 5.251 -34.332 1.00 73.25 91 TYR A O 1
ATOM 689 N N . ALA A 1 92 ? 22.987 4.075 -33.758 1.00 68.44 92 ALA A N 1
ATOM 690 C CA . ALA A 1 92 ? 23.354 2.840 -34.454 1.00 68.44 92 ALA A CA 1
ATOM 691 C C . ALA A 1 92 ? 22.847 2.785 -35.914 1.00 68.44 92 ALA A C 1
ATOM 693 O O . ALA A 1 92 ? 22.850 1.713 -36.519 1.00 68.44 92 ALA A O 1
ATOM 694 N N . ARG A 1 93 ? 22.368 3.911 -36.455 1.00 54.09 93 ARG A N 1
ATOM 695 C CA . ARG A 1 93 ? 21.823 4.060 -37.809 1.00 54.09 93 ARG A CA 1
ATOM 696 C C . ARG A 1 93 ? 22.621 5.104 -38.572 1.00 54.09 93 ARG A C 1
ATOM 698 O O . ARG A 1 93 ? 22.796 4.895 -39.789 1.00 54.09 93 ARG A O 1
#